Protein AF-A0A1G3NWY7-F1 (afdb_monomer_lite)

Foldseek 3Di:
DPPVVVVVVVVVLVPDDPVVVVVVVVVVVVVVVVVVVVVVVVVVVVVVVCVVVVVDDDDDPVVVVVVVVVD

Secondary structure (DSSP, 8-state):
--HHHHHHHHHHHHHS-HHHHHHHHHHHHHHHHHHHHHHHHHHHHHHHHHHHTT-S----HHHHHHHHH--

Sequence (71 aa):
MNTSLITNIISEYEELPYNDKIFVLEIFQKQVIEAKRDAIRERADEAMSNYHISAVKKGSLNDLLSDIDDD

Radius of gyration: 23.27 Å; chains: 1; bounding box: 49×30×53 Å

Structure (mmCIF, N/CA/C/O backbone):
data_AF-A0A1G3NWY7-F1
#
_entry.id   AF-A0A1G3NWY7-F1
#
loop_
_atom_site.group_PDB
_atom_site.id
_atom_site.type_symbol
_atom_site.label_atom_id
_atom_site.label_alt_id
_atom_site.label_comp_id
_atom_site.label_asym_id
_atom_site.label_entity_id
_atom_site.label_seq_id
_atom_site.pdbx_PDB_ins_code
_atom_site.Cartn_x
_atom_site.Cartn_y
_atom_site.Cartn_z
_atom_site.occupancy
_atom_site.B_iso_or_equiv
_atom_site.auth_seq_id
_atom_site.auth_comp_id
_atom_site.auth_asym_id
_atom_site.auth_atom_id
_atom_site.pdbx_PDB_model_num
ATOM 1 N N . MET A 1 1 ? 3.461 14.002 11.762 1.00 57.00 1 MET A N 1
ATOM 2 C CA . MET A 1 1 ? 2.185 13.411 12.221 1.00 57.00 1 MET A CA 1
ATOM 3 C C . MET A 1 1 ? 1.781 14.096 13.512 1.00 57.00 1 MET A C 1
ATOM 5 O O . MET A 1 1 ? 2.628 14.234 14.383 1.00 57.00 1 MET A O 1
ATOM 9 N N . ASN A 1 2 ? 0.534 14.553 13.627 1.00 77.19 2 ASN A N 1
ATOM 10 C CA . ASN A 1 2 ? 0.029 15.124 14.875 1.00 77.19 2 ASN A CA 1
ATOM 11 C C . ASN A 1 2 ? -0.279 13.985 15.850 1.00 77.19 2 ASN A C 1
ATOM 13 O O . ASN A 1 2 ? -1.322 13.348 15.739 1.00 77.19 2 ASN A O 1
ATOM 17 N N . THR A 1 3 ? 0.619 13.725 16.798 1.00 78.44 3 THR A N 1
ATOM 18 C CA . THR A 1 3 ? 0.461 12.673 17.817 1.00 78.44 3 THR A CA 1
ATOM 19 C C . THR A 1 3 ? -0.860 12.813 18.579 1.00 78.44 3 THR A C 1
ATOM 21 O O . THR A 1 3 ? -1.531 11.820 18.821 1.00 78.44 3 THR A O 1
ATOM 24 N N . SER A 1 4 ? -1.292 14.052 18.849 1.00 85.19 4 SER A N 1
ATOM 25 C CA . SER A 1 4 ? -2.578 14.343 19.500 1.00 85.19 4 SER A CA 1
ATOM 26 C C . SER A 1 4 ? -3.792 13.837 18.713 1.00 85.19 4 SER A C 1
ATOM 28 O O . SER A 1 4 ? -4.752 13.384 19.323 1.00 85.19 4 SER A O 1
ATOM 30 N N . LEU A 1 5 ? -3.754 13.874 17.378 1.00 89.00 5 LEU A N 1
ATOM 31 C CA . LEU A 1 5 ? -4.858 13.389 16.543 1.00 89.00 5 LEU A CA 1
ATOM 32 C C . LEU A 1 5 ? -4.992 11.867 16.629 1.00 89.00 5 LEU A C 1
ATOM 34 O O . LEU A 1 5 ? -6.100 11.355 16.728 1.00 89.00 5 LEU A O 1
ATOM 38 N N . ILE A 1 6 ? -3.863 11.153 16.629 1.00 86.75 6 ILE A N 1
ATOM 39 C CA . ILE A 1 6 ? -3.847 9.689 16.740 1.00 86.75 6 ILE A CA 1
ATOM 40 C C . ILE A 1 6 ? -4.397 9.260 18.100 1.00 86.75 6 ILE A C 1
ATOM 42 O O . ILE A 1 6 ? -5.233 8.364 18.160 1.00 86.75 6 ILE A O 1
ATOM 46 N N . THR A 1 7 ? -3.972 9.926 19.176 1.00 90.94 7 THR A N 1
ATOM 47 C CA . THR A 1 7 ? -4.482 9.644 20.521 1.00 90.94 7 THR A CA 1
ATOM 48 C C . THR A 1 7 ? -5.992 9.849 20.597 1.00 90.94 7 THR A C 1
ATOM 50 O O . THR A 1 7 ? -6.684 8.981 21.113 1.00 90.94 7 THR A O 1
ATOM 53 N N . ASN A 1 8 ? -6.51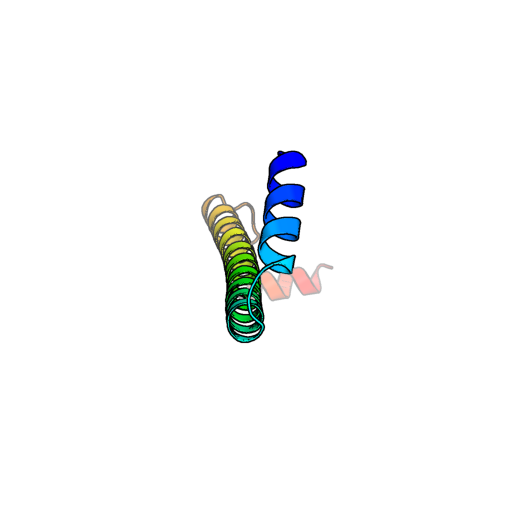4 10.940 20.029 1.00 92.38 8 ASN A N 1
ATOM 54 C CA . ASN A 1 8 ? -7.954 11.211 20.038 1.00 92.38 8 ASN A CA 1
ATOM 55 C C . ASN A 1 8 ? -8.747 10.143 19.270 1.00 92.38 8 ASN A C 1
ATOM 57 O O . ASN A 1 8 ? -9.741 9.649 19.785 1.00 92.38 8 ASN A O 1
ATOM 61 N N . ILE A 1 9 ? -8.271 9.722 18.093 1.00 89.75 9 ILE A N 1
ATOM 62 C CA . ILE A 1 9 ? -8.924 8.670 17.294 1.00 89.75 9 ILE A CA 1
ATOM 63 C C . ILE A 1 9 ? -8.975 7.339 18.056 1.00 89.75 9 ILE A C 1
ATOM 65 O O . ILE A 1 9 ? -9.972 6.625 17.978 1.00 89.75 9 ILE A O 1
ATOM 69 N N . ILE A 1 10 ? -7.913 6.994 18.791 1.00 90.75 10 ILE A N 1
ATOM 70 C CA . ILE A 1 10 ? -7.880 5.770 19.602 1.00 90.75 10 ILE A CA 1
ATOM 71 C C . ILE A 1 10 ? -8.897 5.864 20.742 1.00 90.75 10 ILE A C 1
ATOM 73 O O . ILE A 1 10 ? -9.689 4.940 20.909 1.00 90.75 10 ILE A O 1
ATOM 77 N N . SER A 1 11 ? -8.920 6.982 21.474 1.00 92.81 11 SER A N 1
ATOM 78 C CA . SER A 1 11 ? -9.886 7.197 22.556 1.00 92.81 11 SER A CA 1
ATOM 79 C C . SER A 1 11 ? -11.332 7.138 22.052 1.00 92.81 11 SER A C 1
ATOM 81 O O . SER A 1 11 ? -12.162 6.447 22.632 1.00 92.81 11 SER A O 1
ATOM 83 N N . GLU A 1 12 ? -11.628 7.794 20.928 1.00 92.81 12 GLU A N 1
ATOM 84 C CA . GLU A 1 12 ? -12.958 7.766 20.309 1.00 92.81 12 GLU A CA 1
ATOM 85 C C . GLU A 1 12 ? -13.340 6.351 19.854 1.00 92.81 12 GLU A C 1
ATOM 87 O O . GLU A 1 12 ? -14.471 5.914 20.061 1.00 92.81 12 GLU A O 1
ATOM 92 N N . TYR A 1 13 ? -12.396 5.592 19.286 1.00 92.94 13 TYR A N 1
ATOM 93 C CA . TYR A 1 13 ? -12.630 4.200 18.905 1.00 92.94 13 TYR A CA 1
ATOM 94 C C . TYR A 1 13 ? -12.946 3.312 20.113 1.00 92.94 13 TYR A C 1
ATOM 96 O O . TYR A 1 13 ? -13.797 2.428 20.012 1.00 92.94 13 TYR A O 1
ATOM 104 N N . GLU A 1 14 ? -12.291 3.522 21.257 1.00 93.88 14 GLU A N 1
ATOM 105 C CA . GLU A 1 14 ? -12.552 2.754 22.479 1.00 93.88 14 GLU A CA 1
ATOM 106 C C . GLU A 1 14 ? -13.979 2.952 23.006 1.00 93.88 14 GLU A C 1
ATOM 108 O O . GLU A 1 14 ? -14.576 1.991 23.504 1.00 93.88 14 GLU A O 1
ATOM 113 N N . GLU A 1 15 ? -14.559 4.136 22.820 1.00 96.12 15 GLU A N 1
ATOM 114 C CA . GLU A 1 15 ? -15.925 4.468 23.243 1.00 96.12 15 GLU A CA 1
ATOM 115 C C . GLU A 1 15 ? -17.011 3.934 22.292 1.00 96.12 15 GLU A C 1
ATOM 117 O O . GLU A 1 15 ? -18.186 3.874 22.664 1.00 96.12 15 GLU A O 1
ATOM 122 N N . LEU A 1 16 ? -16.646 3.482 21.086 1.00 95.38 16 LEU A N 1
ATOM 123 C CA . LEU A 1 16 ? -17.619 3.002 20.106 1.00 95.38 16 LEU A CA 1
ATOM 124 C C . LEU A 1 16 ? -18.351 1.717 20.554 1.00 95.38 16 LEU A C 1
ATOM 126 O O . LEU A 1 16 ? -17.739 0.796 21.124 1.00 95.38 16 LEU A O 1
ATOM 130 N N . PRO A 1 17 ? -19.649 1.587 20.212 1.00 97.31 17 PRO A N 1
ATOM 131 C CA . PRO A 1 17 ? -20.371 0.322 20.269 1.00 97.31 17 PRO A CA 1
ATOM 132 C C . PRO A 1 17 ? -19.657 -0.783 19.482 1.00 97.31 17 PRO A C 1
ATOM 134 O O . PRO A 1 17 ? -18.958 -0.530 18.502 1.00 97.31 17 PRO A O 1
ATOM 137 N N . TYR A 1 18 ? -19.872 -2.041 19.873 1.00 95.19 18 TYR A N 1
ATOM 138 C CA . TYR A 1 18 ? -19.198 -3.185 19.246 1.00 95.19 18 TYR A CA 1
ATOM 139 C C . TYR A 1 18 ? -19.391 -3.244 17.722 1.00 95.19 18 TYR A C 1
ATOM 141 O O . TYR A 1 18 ? -18.424 -3.432 16.990 1.00 95.19 18 TYR A O 1
ATOM 149 N N . ASN A 1 19 ? -20.617 -3.034 17.236 1.00 96.00 19 ASN A N 1
ATOM 150 C CA . ASN A 1 19 ? -20.903 -3.064 15.799 1.00 96.00 19 ASN A CA 1
ATOM 151 C C . ASN A 1 19 ? -20.147 -1.968 15.036 1.00 96.00 19 ASN A C 1
ATOM 153 O O . ASN A 1 19 ? -19.628 -2.222 13.951 1.00 96.00 19 ASN A O 1
ATOM 157 N N . ASP A 1 20 ? -20.018 -0.784 15.630 1.00 96.62 20 ASP A N 1
ATOM 158 C CA . ASP A 1 20 ? -19.309 0.339 15.018 1.00 96.62 20 ASP A CA 1
ATOM 159 C C . ASP A 1 20 ? -17.796 0.083 15.002 1.00 96.62 20 ASP A C 1
ATOM 161 O O . ASP A 1 20 ? -17.123 0.395 14.022 1.00 96.62 20 ASP A O 1
ATOM 165 N N . LYS A 1 21 ? -17.257 -0.589 16.028 1.00 94.94 21 LYS A N 1
ATOM 166 C CA . LYS A 1 21 ? -15.862 -1.063 16.032 1.00 94.94 21 LYS A CA 1
ATOM 167 C C . LYS A 1 21 ? -15.585 -2.055 14.903 1.00 94.94 21 LYS A C 1
ATOM 169 O O . LYS A 1 21 ? -14.557 -1.948 14.234 1.00 94.94 21 LYS A O 1
ATOM 174 N N . ILE A 1 22 ? -16.501 -2.995 14.658 1.00 94.88 22 ILE A N 1
ATOM 175 C CA . ILE A 1 22 ? -16.396 -3.938 13.533 1.00 94.88 22 ILE A CA 1
ATOM 176 C C . ILE A 1 22 ? -16.430 -3.194 12.197 1.00 94.88 22 ILE A C 1
ATOM 178 O O . ILE A 1 22 ? -15.599 -3.459 11.330 1.00 94.88 22 ILE A O 1
ATOM 182 N N . PHE A 1 23 ? -17.320 -2.214 12.048 1.00 94.81 23 PHE A N 1
ATOM 183 C CA . PHE A 1 23 ? -17.364 -1.384 10.848 1.00 94.81 23 PHE A CA 1
ATOM 184 C C . PHE A 1 23 ? -16.045 -0.630 10.622 1.00 94.81 23 PHE A C 1
ATOM 186 O O . PHE A 1 23 ? -15.488 -0.655 9.525 1.00 94.81 23 PHE A O 1
ATOM 193 N N . VAL A 1 24 ? -15.490 -0.014 11.667 1.00 95.06 24 VAL A N 1
ATOM 194 C CA . VAL A 1 24 ? -14.192 0.671 11.591 1.00 95.06 24 VAL A CA 1
ATOM 195 C C . VAL A 1 24 ? -13.073 -0.296 11.185 1.00 95.06 24 VAL A C 1
ATOM 197 O O . VAL A 1 24 ? -12.251 0.053 10.336 1.00 95.06 24 VAL A O 1
ATOM 200 N N . LEU A 1 25 ? -13.063 -1.527 11.707 1.00 93.88 25 LEU A N 1
ATOM 201 C CA . LEU A 1 25 ? -12.103 -2.558 11.300 1.00 93.88 25 LEU A CA 1
ATOM 202 C C . LEU A 1 25 ? -12.183 -2.859 9.794 1.00 93.88 25 LEU A C 1
ATOM 204 O O . LEU A 1 25 ? -11.147 -2.929 9.130 1.00 93.88 25 LEU A O 1
ATOM 208 N N . GLU A 1 26 ? -13.387 -2.997 9.234 1.00 96.31 26 GLU A N 1
ATOM 209 C CA . GLU A 1 26 ? -13.567 -3.204 7.791 1.00 96.31 26 GLU A CA 1
ATOM 210 C C . GLU A 1 26 ? -13.033 -2.027 6.965 1.00 96.31 26 GLU A C 1
ATOM 212 O O . GLU A 1 26 ? -12.417 -2.221 5.913 1.00 96.31 26 GLU A O 1
ATOM 217 N N . ILE A 1 27 ? -13.247 -0.797 7.436 1.00 96.19 27 ILE A N 1
ATOM 218 C CA . ILE A 1 27 ? -12.720 0.403 6.781 1.00 96.19 27 ILE A CA 1
ATOM 219 C C . ILE A 1 27 ? -11.189 0.403 6.803 1.00 96.19 27 ILE A C 1
ATOM 221 O O . ILE A 1 27 ? -10.574 0.624 5.759 1.00 96.19 27 ILE A O 1
ATOM 225 N N . PHE A 1 28 ? -10.558 0.087 7.938 1.00 93.69 28 PHE A N 1
ATOM 226 C CA . PHE A 1 28 ? -9.097 -0.016 8.024 1.00 93.69 28 PHE A CA 1
ATOM 227 C C . PHE A 1 28 ? -8.530 -1.076 7.078 1.00 93.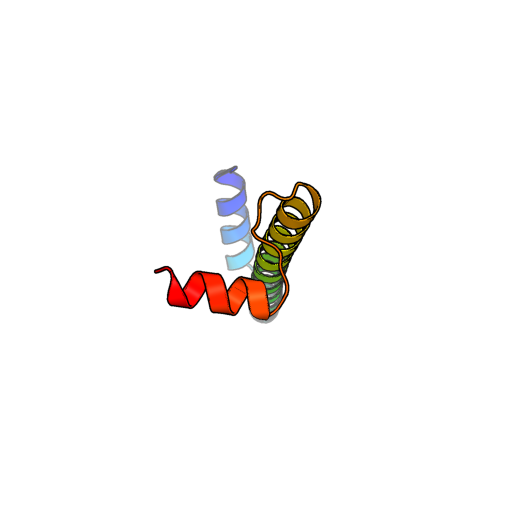69 28 PHE A C 1
ATOM 229 O O . PHE A 1 28 ? -7.532 -0.827 6.401 1.00 93.69 28 PHE A O 1
ATOM 236 N N . GLN A 1 29 ? -9.178 -2.237 6.975 1.00 96.50 29 GLN A N 1
ATOM 237 C CA . GLN A 1 29 ? -8.766 -3.275 6.028 1.00 96.50 29 GLN A CA 1
ATOM 238 C C . GLN A 1 29 ? -8.813 -2.774 4.580 1.00 96.50 29 GLN A C 1
ATOM 240 O O . GLN A 1 29 ? -7.869 -3.006 3.822 1.00 96.50 29 GLN A O 1
ATOM 245 N N . LYS A 1 30 ? -9.866 -2.038 4.202 1.00 97.44 30 LYS A N 1
ATOM 246 C CA . LYS A 1 30 ? -9.970 -1.416 2.873 1.00 97.44 30 LYS A CA 1
ATOM 247 C C . LYS A 1 30 ? -8.857 -0.393 2.643 1.00 97.44 30 LYS A C 1
ATOM 249 O O . LYS A 1 30 ? -8.209 -0.450 1.605 1.00 97.44 30 LYS A O 1
ATOM 254 N N . GLN A 1 31 ? -8.569 0.468 3.619 1.00 97.19 31 GLN A N 1
ATOM 255 C CA . GLN A 1 31 ? -7.482 1.452 3.520 1.00 97.19 31 GLN A CA 1
ATOM 256 C C . GLN A 1 31 ? -6.111 0.795 3.309 1.00 97.19 31 GLN A C 1
ATOM 258 O O . GLN A 1 31 ? -5.329 1.245 2.476 1.00 97.19 31 GLN A O 1
ATOM 263 N N . VAL A 1 32 ? -5.829 -0.319 3.993 1.00 96.94 32 VAL A N 1
ATOM 264 C CA . VAL A 1 32 ? -4.587 -1.084 3.775 1.00 96.94 32 VAL A CA 1
ATOM 265 C C . VAL A 1 32 ? -4.514 -1.653 2.354 1.00 96.94 32 VAL A C 1
ATOM 267 O O . VAL A 1 32 ? -3.435 -1.703 1.764 1.00 96.94 32 VAL A O 1
ATOM 270 N N . ILE A 1 33 ? -5.640 -2.100 1.794 1.00 97.94 33 ILE A N 1
ATOM 271 C CA . ILE A 1 33 ? -5.697 -2.596 0.413 1.00 97.94 33 ILE A CA 1
ATOM 272 C C . ILE A 1 33 ? -5.448 -1.457 -0.582 1.00 97.94 33 ILE A C 1
ATOM 274 O O . ILE A 1 33 ? -4.656 -1.649 -1.505 1.00 97.94 33 ILE A O 1
ATOM 278 N N . GLU A 1 34 ? -6.061 -0.288 -0.389 1.00 98.06 34 GLU A N 1
ATOM 279 C CA . GLU A 1 34 ? -5.820 0.879 -1.250 1.00 98.06 34 GLU A CA 1
ATOM 280 C C . GLU A 1 34 ? -4.358 1.330 -1.196 1.00 98.06 34 GLU A C 1
ATOM 282 O O . GLU A 1 34 ? -3.731 1.467 -2.240 1.00 98.06 34 GLU A O 1
ATOM 287 N N . ALA A 1 35 ? -3.750 1.401 -0.007 1.00 97.62 35 ALA A 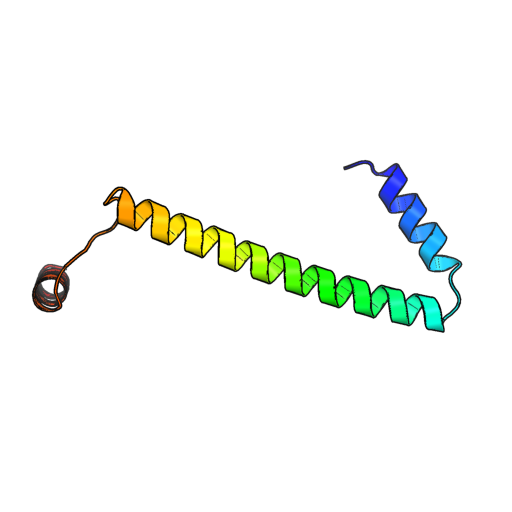N 1
ATOM 288 C CA . ALA A 1 35 ? -2.332 1.745 0.123 1.00 97.62 35 ALA A CA 1
ATOM 289 C C . ALA A 1 35 ? -1.412 0.782 -0.658 1.00 97.62 35 ALA A C 1
ATOM 291 O O . ALA A 1 35 ? -0.414 1.191 -1.252 1.00 97.62 35 ALA A O 1
ATOM 292 N N . LYS A 1 36 ? -1.752 -0.516 -0.703 1.00 97.81 36 LYS A N 1
ATOM 293 C CA . LYS A 1 36 ? -1.022 -1.493 -1.530 1.00 97.81 36 LYS A CA 1
ATOM 294 C C . LYS A 1 36 ? -1.233 -1.259 -3.025 1.00 97.81 36 LYS A C 1
ATOM 296 O O . LYS A 1 36 ? -0.293 -1.453 -3.793 1.00 97.81 36 LYS A O 1
ATOM 301 N N . ARG A 1 37 ? -2.446 -0.885 -3.446 1.00 98.19 37 ARG A N 1
ATOM 302 C CA . ARG A 1 37 ? -2.749 -0.553 -4.848 1.00 98.19 37 ARG A CA 1
ATOM 303 C C . ARG A 1 37 ? -1.979 0.681 -5.294 1.00 98.19 37 ARG A C 1
ATOM 305 O O . ARG A 1 37 ? -1.386 0.642 -6.368 1.00 98.19 37 ARG A O 1
ATOM 312 N N . A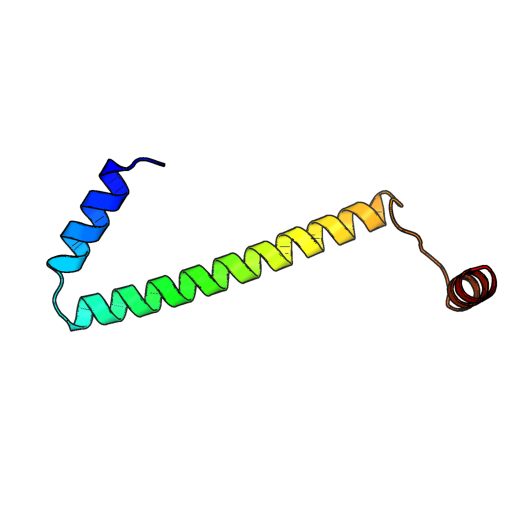SP A 1 38 ? -1.906 1.702 -4.450 1.00 98.25 38 ASP A N 1
ATOM 313 C CA . ASP A 1 38 ? -1.133 2.913 -4.723 1.00 98.25 38 ASP A CA 1
ATOM 314 C C . ASP A 1 38 ? 0.360 2.598 -4.872 1.00 98.25 38 ASP A C 1
ATOM 316 O O . ASP A 1 38 ? 0.964 2.971 -5.871 1.00 98.25 38 ASP A O 1
ATOM 320 N N . ALA A 1 39 ? 0.936 1.782 -3.984 1.00 98.06 39 ALA A N 1
ATOM 321 C CA . ALA A 1 39 ? 2.337 1.364 -4.104 1.00 98.06 39 ALA A CA 1
ATOM 322 C C . ALA A 1 39 ? 2.639 0.534 -5.373 1.00 98.06 39 ALA A C 1
ATOM 324 O O . ALA A 1 39 ? 3.776 0.501 -5.852 1.00 98.06 39 ALA A O 1
ATOM 325 N N . ILE A 1 40 ? 1.653 -0.196 -5.908 1.00 98.12 40 ILE A N 1
ATOM 326 C CA . ILE A 1 40 ? 1.782 -0.886 -7.204 1.00 98.12 40 ILE A CA 1
ATOM 327 C C . ILE A 1 40 ? 1.715 0.130 -8.342 1.00 98.12 40 ILE A C 1
ATOM 329 O O . ILE A 1 40 ? 2.525 0.059 -9.265 1.00 98.12 40 ILE A O 1
ATOM 333 N N . ARG A 1 41 ? 0.768 1.069 -8.270 1.00 98.38 41 ARG A N 1
ATOM 334 C CA . ARG A 1 41 ? 0.602 2.133 -9.256 1.00 98.38 41 ARG A CA 1
ATOM 335 C C . ARG A 1 41 ? 1.863 2.985 -9.375 1.00 98.38 41 ARG A C 1
ATOM 337 O O . ARG A 1 41 ? 2.351 3.148 -10.484 1.00 98.38 41 ARG A O 1
ATOM 344 N N . GLU A 1 42 ? 2.419 3.454 -8.261 1.00 98.19 42 GLU A N 1
ATOM 345 C CA . GLU A 1 42 ? 3.647 4.259 -8.248 1.00 98.19 42 GLU A CA 1
ATOM 346 C C . GLU A 1 42 ? 4.807 3.533 -8.936 1.00 98.19 42 GLU A C 1
ATOM 348 O O . GLU A 1 42 ? 5.489 4.110 -9.780 1.00 98.19 42 GLU A O 1
ATOM 353 N N . ARG A 1 43 ? 4.984 2.235 -8.655 1.00 97.25 43 ARG A N 1
ATOM 354 C CA . ARG A 1 43 ? 6.010 1.418 -9.320 1.00 97.25 43 ARG A CA 1
ATOM 355 C C . ARG A 1 43 ? 5.756 1.232 -10.812 1.00 97.25 43 ARG A C 1
ATOM 357 O O . ARG A 1 43 ? 6.705 1.189 -11.590 1.00 97.25 43 ARG A O 1
ATOM 364 N N . ALA A 1 44 ? 4.498 1.096 -11.221 1.00 97.38 44 ALA A N 1
ATOM 365 C CA . ALA A 1 44 ? 4.148 1.006 -12.634 1.00 97.38 44 ALA A CA 1
ATOM 366 C C . ALA A 1 44 ? 4.426 2.332 -13.361 1.00 97.38 44 ALA A C 1
ATOM 368 O O . ALA A 1 44 ? 5.008 2.321 -14.446 1.00 97.38 44 ALA A O 1
ATOM 369 N N . ASP A 1 45 ? 4.069 3.458 -12.743 1.00 97.69 45 ASP A N 1
ATOM 370 C CA . ASP A 1 45 ? 4.321 4.799 -13.271 1.00 97.69 45 ASP A CA 1
ATOM 371 C C . ASP A 1 45 ? 5.834 5.068 -13.382 1.00 97.69 45 ASP A C 1
ATOM 373 O O . ASP A 1 45 ? 6.300 5.569 -14.408 1.00 97.69 45 ASP A O 1
ATOM 377 N N . GLU A 1 46 ? 6.625 4.655 -12.386 1.00 96.44 46 GLU A N 1
ATOM 378 C CA . GLU A 1 46 ? 8.091 4.711 -12.425 1.00 96.44 46 GLU A CA 1
ATOM 379 C C . GLU A 1 46 ? 8.668 3.861 -13.567 1.00 96.44 46 GLU A C 1
ATOM 381 O O . GLU A 1 46 ? 9.460 4.355 -14.372 1.00 96.44 46 GLU A O 1
ATOM 386 N N . ALA A 1 47 ? 8.248 2.597 -13.686 1.00 95.38 47 ALA A N 1
ATOM 387 C CA . ALA A 1 47 ? 8.707 1.705 -14.749 1.00 95.38 47 ALA A CA 1
ATOM 388 C C . ALA A 1 47 ? 8.385 2.272 -16.139 1.00 95.38 47 ALA A C 1
ATOM 390 O O . ALA A 1 47 ? 9.227 2.251 -17.041 1.00 95.38 47 ALA A O 1
ATOM 391 N N . MET A 1 48 ? 7.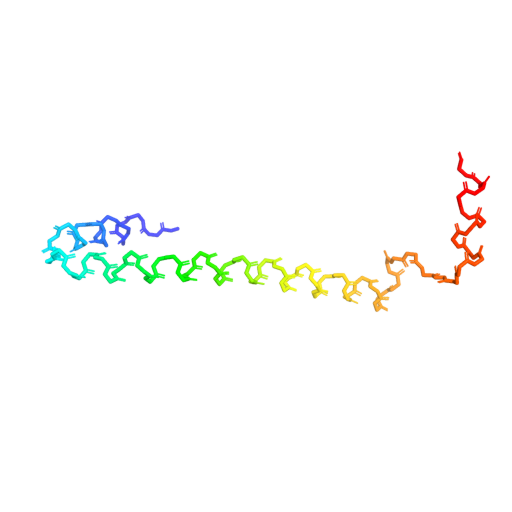183 2.830 -16.301 1.00 95.25 48 MET A N 1
ATOM 392 C CA . MET A 1 48 ? 6.760 3.458 -17.543 1.00 95.25 48 MET A CA 1
ATOM 393 C C . MET A 1 48 ? 7.571 4.725 -17.829 1.00 95.25 48 MET A C 1
ATOM 395 O O . MET A 1 48 ? 8.005 4.928 -18.962 1.00 95.25 48 MET A O 1
ATOM 399 N N . SER A 1 49 ? 7.828 5.563 -16.825 1.00 96.50 49 SER A N 1
ATOM 400 C CA . SER A 1 49 ? 8.701 6.734 -16.959 1.00 96.50 49 SER A CA 1
ATOM 401 C C . SER A 1 49 ? 10.101 6.329 -17.431 1.00 96.50 49 SER A C 1
ATOM 403 O O . SER A 1 49 ? 10.577 6.832 -18.451 1.00 96.50 49 SER A O 1
ATOM 405 N N . ASN A 1 50 ? 10.709 5.338 -16.771 1.00 94.75 50 ASN A N 1
ATOM 406 C CA . ASN A 1 50 ? 12.034 4.820 -17.109 1.00 94.75 50 ASN A CA 1
ATOM 407 C C . ASN A 1 50 ? 12.091 4.257 -18.539 1.00 94.75 50 ASN A C 1
ATOM 409 O O . ASN A 1 50 ? 13.073 4.476 -19.253 1.00 94.75 50 ASN A O 1
ATOM 413 N N . TYR A 1 51 ? 11.017 3.604 -18.996 1.00 92.38 51 TYR A N 1
ATOM 414 C CA . TYR A 1 51 ? 1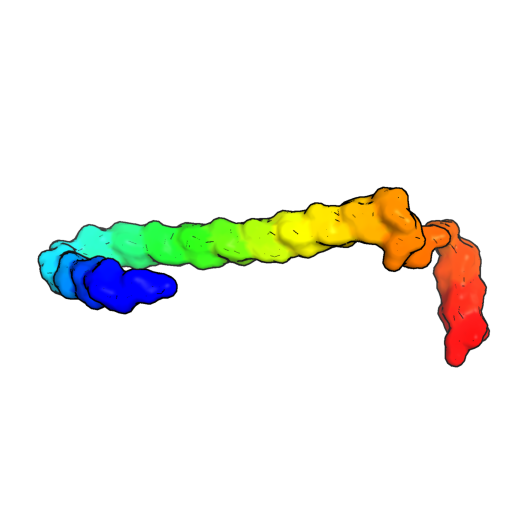0.866 3.178 -20.387 1.00 92.38 51 TYR A CA 1
ATOM 415 C C . TYR A 1 51 ? 10.879 4.356 -21.372 1.00 92.38 51 TYR A C 1
ATOM 417 O O . TYR A 1 51 ? 11.637 4.336 -22.346 1.00 92.38 51 TYR A O 1
ATOM 425 N N . HIS A 1 52 ? 10.095 5.405 -21.109 1.00 93.44 52 HIS A N 1
ATOM 426 C CA . HIS A 1 52 ? 10.011 6.573 -21.993 1.00 93.44 52 HIS A CA 1
ATOM 427 C C . HIS A 1 52 ? 11.332 7.337 -22.089 1.00 93.44 52 HIS A C 1
ATOM 429 O O . HIS A 1 52 ? 11.738 7.718 -23.188 1.00 93.44 52 HIS A O 1
ATOM 435 N N . ILE A 1 53 ? 12.039 7.520 -20.970 1.00 94.81 53 ILE A N 1
ATOM 436 C CA . ILE A 1 53 ? 13.345 8.199 -20.965 1.00 94.81 53 ILE A CA 1
ATOM 437 C C . ILE A 1 53 ? 14.496 7.286 -21.421 1.00 94.81 53 ILE A C 1
ATOM 439 O O . ILE A 1 53 ? 15.647 7.708 -21.419 1.00 94.81 53 ILE A O 1
ATOM 443 N N . SER A 1 54 ? 14.200 6.045 -21.835 1.00 90.06 54 SER A N 1
ATOM 444 C CA . SER A 1 54 ? 15.188 5.025 -22.220 1.00 90.06 54 SER A CA 1
ATOM 445 C C . SER A 1 54 ? 16.241 4.740 -21.135 1.00 90.06 54 SER A C 1
ATOM 447 O O . SER A 1 54 ? 17.360 4.348 -21.448 1.00 90.06 54 SER A O 1
ATOM 449 N N . ALA A 1 55 ? 15.868 4.888 -19.859 1.00 88.62 55 ALA A N 1
ATOM 450 C CA . ALA A 1 55 ? 16.682 4.509 -18.698 1.00 88.62 55 ALA A CA 1
ATOM 451 C C . ALA A 1 55 ? 16.594 3.004 -18.372 1.00 88.62 55 ALA A C 1
ATOM 453 O O . ALA A 1 55 ? 17.045 2.557 -17.322 1.00 88.62 55 ALA A O 1
ATOM 454 N N . VAL A 1 56 ? 16.006 2.216 -19.272 1.00 88.19 56 VAL A N 1
ATOM 455 C CA . VAL A 1 56 ? 15.945 0.752 -19.221 1.00 88.19 56 VAL A CA 1
ATOM 456 C C . VAL A 1 56 ? 16.448 0.185 -20.538 1.00 88.19 56 VAL A C 1
ATOM 458 O O . VAL A 1 56 ? 16.257 0.784 -21.602 1.00 88.19 56 VAL A O 1
ATOM 461 N N . LYS A 1 57 ? 17.063 -0.997 -20.476 1.00 86.19 57 LYS A N 1
ATOM 462 C CA . LYS A 1 57 ? 17.429 -1.743 -21.677 1.00 86.19 57 LYS A CA 1
ATOM 463 C C . LYS A 1 57 ? 16.156 -2.226 -22.372 1.00 86.19 57 LYS A C 1
ATOM 465 O O . LYS A 1 57 ? 15.256 -2.768 -21.735 1.00 86.19 57 LYS A O 1
ATOM 470 N N . LYS A 1 58 ? 16.075 -1.996 -23.679 1.00 85.25 58 LYS A N 1
ATOM 471 C CA . LYS A 1 58 ? 14.966 -2.414 -24.540 1.00 85.25 58 LYS A CA 1
ATOM 472 C C . LYS A 1 58 ? 15.547 -3.107 -25.762 1.00 85.25 58 LYS A C 1
ATOM 474 O O . LYS A 1 58 ? 16.573 -2.667 -26.272 1.00 85.25 58 LYS A O 1
ATOM 479 N N . GLY A 1 59 ? 14.890 -4.156 -26.228 1.00 88.19 59 GLY A N 1
ATOM 480 C CA . GLY A 1 59 ? 15.400 -4.955 -27.330 1.00 88.19 59 GLY A CA 1
ATOM 481 C C . GLY A 1 59 ? 14.438 -6.060 -27.731 1.00 88.19 59 GLY A C 1
ATOM 482 O O . GLY A 1 59 ? 13.398 -6.279 -27.107 1.00 88.19 59 GLY A O 1
ATOM 483 N N . SER A 1 60 ? 14.793 -6.720 -28.817 1.00 90.94 60 SER A N 1
ATOM 484 C CA . SER A 1 60 ? 14.195 -7.951 -29.300 1.00 90.94 60 SER A CA 1
ATOM 485 C C . SER A 1 60 ? 14.654 -9.158 -28.474 1.00 90.94 60 SER A C 1
ATOM 487 O O . SER A 1 60 ? 15.567 -9.074 -27.655 1.00 90.94 60 SER A O 1
ATOM 489 N N . LEU A 1 61 ? 14.048 -10.318 -28.736 1.00 90.38 61 LEU A N 1
ATOM 490 C CA . LEU A 1 61 ? 14.497 -11.585 -28.156 1.00 90.38 61 LEU A CA 1
ATOM 491 C C . LEU A 1 61 ? 15.965 -11.891 -28.494 1.00 90.38 61 LEU A C 1
ATOM 493 O O . LEU A 1 61 ? 16.667 -12.449 -27.662 1.00 90.38 61 LEU A O 1
ATOM 497 N N . ASN A 1 62 ? 16.431 -11.512 -29.686 1.00 93.31 62 ASN A N 1
ATOM 498 C CA . ASN A 1 62 ? 17.820 -11.738 -30.085 1.00 93.31 62 ASN A CA 1
ATOM 499 C C . ASN A 1 62 ? 18.786 -10.871 -29.272 1.00 93.31 62 ASN A C 1
ATOM 501 O O . ASN A 1 62 ? 19.842 -11.359 -28.889 1.00 93.31 62 ASN A O 1
ATOM 505 N N . ASP A 1 63 ? 18.403 -9.623 -28.975 1.00 90.50 63 ASP A N 1
ATOM 506 C CA . ASP A 1 63 ? 19.203 -8.732 -28.124 1.00 90.50 63 ASP A CA 1
ATOM 507 C C . ASP A 1 63 ? 19.313 -9.315 -26.707 1.00 90.50 63 ASP A C 1
ATOM 509 O O . ASP A 1 63 ? 20.395 -9.352 -26.136 1.00 90.50 63 ASP A O 1
ATOM 513 N N . LEU A 1 64 ? 18.211 -9.866 -26.180 1.00 89.06 64 LEU A N 1
ATOM 514 C CA . LEU A 1 64 ? 18.207 -10.553 -24.887 1.00 89.06 64 LEU A CA 1
ATOM 515 C C . LEU A 1 64 ? 19.073 -11.823 -24.884 1.00 89.06 64 LEU A C 1
ATOM 517 O O . LEU A 1 64 ? 19.774 -12.070 -23.912 1.00 89.06 64 LEU A O 1
ATOM 521 N N . LEU A 1 65 ? 19.004 -12.644 -25.936 1.00 91.94 65 LEU A N 1
ATOM 522 C CA . LEU A 1 65 ? 19.810 -13.866 -26.037 1.00 91.94 65 LEU A CA 1
ATOM 523 C C . LEU A 1 65 ? 21.305 -13.544 -26.110 1.00 91.94 65 LEU A C 1
ATOM 525 O O . LEU A 1 65 ? 22.084 -14.181 -25.413 1.00 91.94 65 LEU A O 1
ATOM 529 N N . SER A 1 66 ? 21.684 -12.521 -26.882 1.00 91.31 66 SER A N 1
ATOM 530 C CA . SER A 1 66 ? 23.073 -12.056 -26.950 1.00 91.31 66 SER A CA 1
ATOM 531 C C . SER A 1 66 ? 23.580 -11.585 -25.589 1.00 91.31 66 SER A C 1
ATOM 533 O O . SER A 1 66 ? 24.690 -11.925 -25.210 1.00 91.31 66 SER A O 1
ATOM 535 N N . ASP A 1 67 ? 22.763 -10.840 -24.840 1.00 88.12 67 ASP A N 1
ATOM 536 C CA . ASP A 1 67 ? 23.142 -10.357 -23.510 1.00 88.12 67 ASP A CA 1
ATOM 537 C C . ASP A 1 67 ? 23.370 -11.485 -22.498 1.00 88.12 67 ASP A C 1
ATOM 539 O O . ASP A 1 67 ? 24.204 -11.345 -21.614 1.00 88.12 67 ASP A O 1
ATOM 543 N N . ILE A 1 68 ? 22.603 -12.574 -22.604 1.00 89.00 68 ILE A N 1
ATOM 544 C CA . ILE A 1 68 ? 22.731 -13.743 -21.723 1.00 89.00 68 ILE A CA 1
ATOM 545 C C . ILE A 1 68 ? 23.991 -14.546 -22.056 1.00 89.00 68 ILE A C 1
ATOM 547 O O . ILE A 1 68 ? 24.600 -15.107 -21.152 1.00 89.00 68 ILE A O 1
ATOM 551 N N . ASP A 1 69 ? 24.357 -14.630 -23.336 1.00 86.50 69 ASP A N 1
ATOM 552 C CA . ASP A 1 69 ? 25.547 -15.359 -23.786 1.00 86.50 69 ASP A CA 1
ATOM 553 C C . ASP A 1 69 ? 26.858 -14.594 -23.494 1.00 86.50 69 ASP A C 1
ATOM 555 O O . ASP A 1 69 ? 27.922 -15.215 -23.441 1.00 86.50 69 ASP A O 1
ATOM 559 N N . ASP A 1 70 ? 26.785 -13.269 -23.311 1.00 77.31 70 ASP A N 1
ATOM 560 C CA . ASP A 1 70 ? 27.925 -12.382 -23.026 1.00 77.31 70 ASP A CA 1
ATOM 561 C C . ASP A 1 70 ? 28.216 -12.173 -21.510 1.00 77.31 70 ASP A C 1
ATOM 563 O O . ASP A 1 70 ? 29.240 -11.563 -21.183 1.00 77.31 70 ASP A O 1
ATOM 567 N N . ASP A 1 71 ? 27.368 -12.677 -20.597 1.00 58.47 71 ASP A N 1
ATOM 568 C CA . ASP A 1 71 ? 27.536 -12.667 -19.117 1.00 58.47 71 ASP A CA 1
ATOM 569 C C . ASP A 1 71 ? 28.247 -13.937 -18.581 1.00 58.47 71 ASP A C 1
ATOM 571 O O . ASP A 1 71 ? 29.096 -13.808 -17.661 1.00 58.47 71 ASP A O 1
#

pLDDT: mean 91.96, std 7.58, range [57.0, 98.38]